Protein AF-A0A2W4UMN1-F1 (afdb_monomer)

Structure (mmCIF, N/CA/C/O backbone):
data_AF-A0A2W4UMN1-F1
#
_entry.id   AF-A0A2W4UMN1-F1
#
loop_
_atom_site.group_PDB
_atom_site.id
_atom_site.type_symbol
_atom_site.label_atom_id
_atom_site.label_alt_id
_atom_site.label_comp_id
_atom_site.label_asym_id
_atom_site.label_entity_id
_atom_site.label_seq_id
_atom_site.pdbx_PDB_ins_code
_atom_site.Cartn_x
_atom_site.Cartn_y
_atom_site.Cartn_z
_atom_site.occupancy
_atom_site.B_iso_or_equiv
_atom_site.auth_seq_id
_atom_site.auth_comp_id
_atom_site.auth_asym_id
_atom_site.auth_atom_id
_atom_site.pdbx_PDB_model_num
ATOM 1 N N . MET A 1 1 ? 17.320 -12.797 3.753 1.00 57.91 1 MET A N 1
ATOM 2 C CA . MET A 1 1 ? 16.094 -12.870 2.926 1.00 57.91 1 MET A CA 1
ATOM 3 C C . MET A 1 1 ? 16.507 -12.643 1.486 1.00 57.91 1 MET A C 1
ATOM 5 O O . MET A 1 1 ? 17.194 -11.664 1.230 1.00 57.91 1 MET A O 1
ATOM 9 N N . THR A 1 2 ? 16.188 -13.565 0.582 1.00 68.50 2 THR A N 1
ATOM 10 C CA . THR A 1 2 ? 16.521 -13.425 -0.843 1.00 68.50 2 THR A CA 1
ATOM 11 C C . THR A 1 2 ? 15.549 -12.456 -1.524 1.00 68.50 2 THR A C 1
ATOM 13 O O . THR A 1 2 ? 14.431 -12.251 -1.046 1.00 68.50 2 THR A O 1
ATOM 16 N N . ALA A 1 3 ? 15.958 -11.871 -2.653 1.00 66.44 3 ALA A N 1
ATOM 17 C CA . ALA A 1 3 ? 15.112 -10.997 -3.472 1.00 66.44 3 ALA A CA 1
ATOM 18 C C . ALA A 1 3 ? 13.786 -11.667 -3.883 1.00 66.44 3 ALA A C 1
ATOM 20 O O . ALA A 1 3 ? 12.735 -11.027 -3.906 1.00 66.44 3 ALA A O 1
ATOM 21 N N . HIS A 1 4 ? 13.836 -12.975 -4.146 1.00 70.44 4 HIS A N 1
ATOM 22 C CA . HIS A 1 4 ? 12.679 -13.778 -4.531 1.00 70.44 4 HIS A CA 1
ATOM 23 C C . HIS A 1 4 ? 11.622 -13.842 -3.420 1.00 70.44 4 HIS A C 1
ATOM 25 O O . HIS A 1 4 ? 10.471 -13.485 -3.656 1.00 70.44 4 HIS A O 1
ATOM 31 N N . HIS A 1 5 ? 12.040 -14.166 -2.190 1.00 82.19 5 HIS A N 1
ATOM 32 C CA . HIS A 1 5 ? 11.145 -14.195 -1.029 1.00 82.19 5 HIS A CA 1
ATOM 33 C C . HIS A 1 5 ? 10.535 -12.826 -0.718 1.00 82.19 5 HIS A C 1
ATOM 35 O O . HIS A 1 5 ? 9.408 -12.754 -0.237 1.00 82.19 5 HIS A O 1
ATOM 41 N N . LEU A 1 6 ? 11.264 -11.727 -0.951 1.00 86.31 6 LEU A N 1
ATOM 42 C CA . LEU A 1 6 ? 10.693 -10.398 -0.736 1.00 86.31 6 LEU A CA 1
ATOM 43 C C . LEU A 1 6 ? 9.545 -10.144 -1.716 1.00 86.31 6 LEU A C 1
ATOM 45 O O . LEU A 1 6 ? 8.474 -9.723 -1.294 1.00 86.31 6 LEU A O 1
ATOM 49 N N . CYS A 1 7 ? 9.755 -10.440 -2.998 1.00 89.25 7 CYS A N 1
ATOM 50 C CA . CYS A 1 7 ? 8.752 -10.239 -4.037 1.00 89.25 7 CYS A CA 1
ATOM 51 C C . CYS A 1 7 ? 7.465 -11.029 -3.762 1.00 89.25 7 CYS A C 1
ATOM 53 O O . CYS A 1 7 ? 6.384 -10.452 -3.793 1.00 89.25 7 CYS A O 1
ATOM 55 N N . GLU A 1 8 ? 7.572 -12.313 -3.416 1.00 90.50 8 GLU A N 1
ATOM 56 C CA . GLU A 1 8 ? 6.408 -13.149 -3.083 1.00 90.50 8 GLU A CA 1
ATOM 57 C C . GLU A 1 8 ? 5.629 -12.601 -1.884 1.00 90.50 8 GLU A C 1
ATOM 59 O O . GLU A 1 8 ? 4.403 -12.493 -1.926 1.00 90.50 8 GLU A O 1
ATOM 64 N N . ARG A 1 9 ? 6.339 -12.162 -0.837 1.00 94.12 9 ARG A N 1
ATOM 65 C CA . ARG A 1 9 ? 5.711 -11.544 0.338 1.00 94.12 9 ARG A CA 1
ATOM 66 C C . ARG A 1 9 ? 4.996 -10.244 0.004 1.00 94.12 9 ARG A C 1
ATOM 68 O O . ARG A 1 9 ? 3.976 -9.954 0.623 1.00 94.12 9 ARG A O 1
ATOM 75 N N . VAL A 1 10 ? 5.517 -9.453 -0.933 1.00 94.50 10 VAL A N 1
ATOM 76 C CA . VAL A 1 10 ? 4.837 -8.233 -1.386 1.00 94.50 10 VAL A CA 1
ATOM 77 C C . VAL A 1 10 ? 3.537 -8.578 -2.096 1.00 94.50 10 VAL A C 1
ATOM 79 O O . VAL A 1 10 ? 2.531 -7.941 -1.806 1.00 94.50 10 VAL A O 1
ATOM 82 N N . ILE A 1 11 ? 3.535 -9.592 -2.967 1.00 94.75 11 ILE A N 1
ATOM 83 C CA . ILE A 1 11 ? 2.324 -10.025 -3.677 1.00 94.75 11 ILE A CA 1
ATOM 84 C C . ILE A 1 11 ? 1.246 -10.486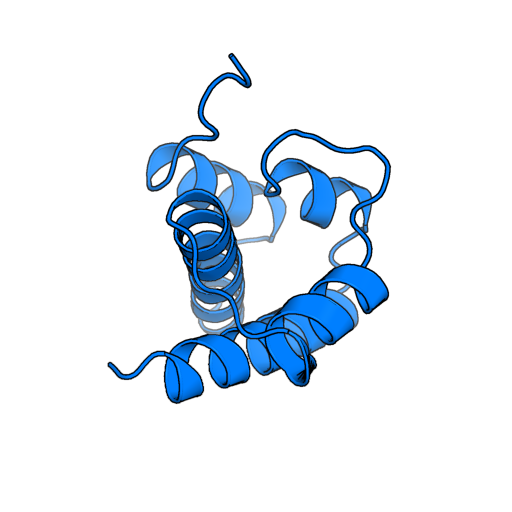 -2.688 1.00 94.75 11 ILE A C 1
ATOM 86 O O . ILE A 1 11 ? 0.130 -9.979 -2.746 1.00 94.75 11 ILE A O 1
ATOM 90 N N . ASP A 1 12 ? 1.588 -11.359 -1.736 1.00 96.25 12 ASP A N 1
ATOM 91 C CA . ASP A 1 12 ? 0.644 -11.823 -0.700 1.00 96.25 12 ASP A CA 1
ATOM 92 C C . ASP A 1 12 ? 0.161 -10.676 0.208 1.00 96.25 12 ASP A C 1
ATOM 94 O O . ASP A 1 12 ? -0.997 -10.612 0.625 1.00 96.25 12 ASP A O 1
ATOM 98 N N . SER A 1 13 ? 1.038 -9.711 0.495 1.00 97.56 13 SER A N 1
ATOM 99 C CA . SER A 1 13 ? 0.658 -8.520 1.257 1.00 97.56 13 SER A CA 1
ATOM 100 C C . SER A 1 13 ? -0.303 -7.631 0.466 1.00 97.56 13 SER A C 1
ATOM 102 O O . SER A 1 13 ? -1.284 -7.157 1.031 1.00 97.56 13 SER A O 1
ATOM 104 N N . ALA A 1 14 ? -0.049 -7.413 -0.824 1.00 96.50 14 ALA A N 1
ATOM 105 C CA . ALA A 1 14 ? -0.885 -6.587 -1.687 1.00 96.50 14 ALA A CA 1
ATOM 106 C C . ALA A 1 14 ? -2.274 -7.211 -1.913 1.00 96.50 14 ALA A C 1
ATOM 108 O O . ALA A 1 14 ? -3.261 -6.508 -1.705 1.00 96.50 14 ALA A O 1
ATOM 109 N N . ASP A 1 15 ? -2.354 -8.516 -2.209 1.00 97.44 15 ASP A N 1
ATOM 110 C CA . ASP A 1 15 ? -3.630 -9.247 -2.347 1.00 97.44 15 ASP A CA 1
ATOM 111 C C . ASP A 1 15 ? -4.450 -9.181 -1.057 1.00 97.44 15 ASP A C 1
ATOM 113 O O . ASP A 1 15 ? -5.639 -8.861 -1.074 1.00 97.44 15 ASP A O 1
ATOM 117 N N . TYR A 1 16 ? -3.807 -9.388 0.094 1.00 98.06 16 TYR A N 1
ATOM 118 C CA . TYR A 1 16 ? -4.487 -9.238 1.374 1.00 98.06 16 TYR A CA 1
ATOM 119 C C . TYR A 1 16 ? -5.045 -7.828 1.573 1.00 98.06 16 TYR A C 1
ATOM 121 O O . TYR A 1 16 ? -6.211 -7.680 1.928 1.00 98.06 16 TYR A O 1
ATOM 129 N N . LEU A 1 17 ? -4.232 -6.793 1.354 1.00 98.00 17 LEU A N 1
ATOM 130 C CA . LEU A 1 17 ? -4.653 -5.410 1.571 1.00 98.00 17 LEU A CA 1
ATOM 131 C C . LEU A 1 17 ? -5.798 -5.009 0.632 1.00 98.00 17 LEU A C 1
ATOM 133 O O . LEU A 1 17 ? -6.730 -4.347 1.084 1.00 98.00 17 LEU A O 1
ATOM 137 N N . GLU A 1 18 ? -5.767 -5.456 -0.626 1.00 97.56 18 GLU A N 1
ATOM 138 C CA . GLU A 1 18 ? -6.861 -5.276 -1.588 1.00 97.56 18 GLU A CA 1
ATOM 139 C C . GLU A 1 18 ? -8.163 -5.907 -1.070 1.00 97.56 18 GLU A C 1
ATOM 141 O O . GLU A 1 18 ? -9.194 -5.238 -0.994 1.00 97.56 18 GLU A O 1
ATOM 146 N N . ARG A 1 19 ? -8.109 -7.159 -0.594 1.00 97.31 19 ARG A N 1
ATOM 147 C CA . ARG A 1 19 ? -9.271 -7.861 -0.012 1.00 97.31 19 ARG A CA 1
ATOM 148 C C . ARG A 1 19 ? -9.794 -7.227 1.275 1.00 97.31 19 ARG A C 1
ATOM 150 O O . ARG A 1 19 ? -10.977 -7.357 1.570 1.00 97.31 19 ARG A O 1
ATOM 157 N N . GLN A 1 20 ? -8.933 -6.561 2.046 1.00 97.62 20 GLN A N 1
ATOM 158 C CA . GLN A 1 20 ? -9.329 -5.804 3.241 1.00 97.62 20 GLN A CA 1
ATOM 159 C C . GLN A 1 20 ? -9.869 -4.401 2.917 1.00 97.62 20 GLN A C 1
ATOM 161 O O . GLN A 1 20 ? -10.153 -3.628 3.830 1.00 97.62 20 GLN A O 1
ATOM 166 N N . GLY A 1 21 ? -10.012 -4.053 1.636 1.00 96.75 21 GLY A N 1
ATOM 167 C CA . GLY A 1 21 ? -10.582 -2.778 1.216 1.00 96.75 21 GLY A CA 1
ATOM 168 C C . GLY A 1 21 ? -9.609 -1.603 1.301 1.00 96.75 21 GLY A C 1
ATOM 169 O O . GLY A 1 21 ? -10.053 -0.454 1.348 1.00 96.75 21 GLY A O 1
ATOM 170 N N . MET A 1 22 ? -8.292 -1.850 1.307 1.00 97.25 22 MET A N 1
ATOM 171 C CA . MET A 1 22 ? -7.330 -0.769 1.103 1.00 97.25 22 MET A CA 1
ATOM 172 C C . MET A 1 22 ? -7.587 -0.128 -0.263 1.00 97.25 22 MET A C 1
ATOM 174 O O . MET A 1 22 ? -7.612 -0.780 -1.305 1.00 97.25 22 MET A O 1
ATOM 178 N N . THR A 1 23 ? -7.778 1.184 -0.257 1.00 96.00 23 THR A N 1
ATOM 179 C CA . THR A 1 23 ? -8.061 1.929 -1.482 1.00 96.00 23 THR A CA 1
ATOM 180 C C . THR A 1 23 ? -6.797 2.112 -2.318 1.00 96.00 23 THR A C 1
ATOM 182 O O . THR A 1 23 ? -5.683 2.219 -1.800 1.00 96.00 23 THR A O 1
ATOM 185 N N . VAL A 1 24 ? -6.964 2.287 -3.629 1.00 93.06 24 VAL A N 1
ATOM 186 C CA . VAL A 1 24 ? -5.856 2.664 -4.523 1.00 93.06 24 VAL A CA 1
ATOM 187 C C . VAL A 1 24 ? -5.203 3.986 -4.089 1.00 93.06 24 VAL A C 1
ATOM 189 O O . VAL A 1 24 ? -4.001 4.171 -4.261 1.00 93.06 24 VAL A O 1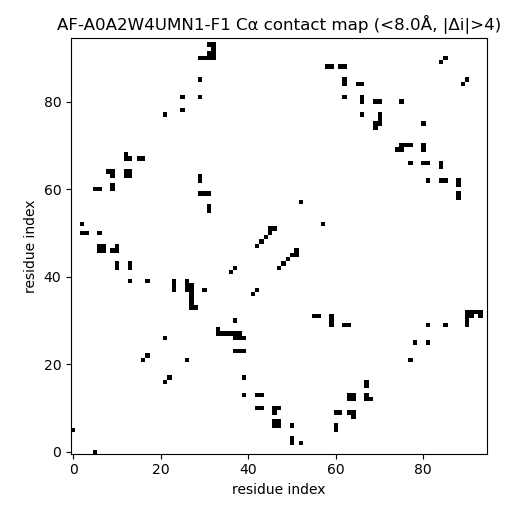
ATOM 192 N N . GLN A 1 25 ? -5.958 4.908 -3.483 1.00 92.75 25 GLN A N 1
ATOM 193 C CA . GLN A 1 25 ? -5.397 6.146 -2.935 1.00 92.75 25 GLN A CA 1
ATOM 194 C C . GLN A 1 25 ? -4.448 5.871 -1.760 1.00 92.75 25 GLN A C 1
ATOM 196 O O . GLN A 1 25 ? -3.355 6.435 -1.713 1.00 92.75 25 GLN A O 1
ATOM 201 N N . GLN A 1 26 ? -4.825 4.974 -0.848 1.00 94.69 26 GLN A N 1
ATOM 202 C CA . GLN A 1 26 ? -3.955 4.525 0.241 1.00 94.69 26 GLN A CA 1
ATOM 203 C C . GLN A 1 26 ? -2.715 3.795 -0.291 1.00 94.69 26 GLN A C 1
ATOM 205 O O . GLN A 1 26 ? -1.603 4.099 0.140 1.00 94.69 26 GLN A O 1
ATOM 210 N N . LEU A 1 27 ? -2.877 2.913 -1.282 1.00 94.31 27 LEU A N 1
ATOM 211 C CA . LEU A 1 27 ? -1.761 2.249 -1.961 1.00 94.31 27 LEU A CA 1
ATOM 212 C C . LEU A 1 27 ? -0.758 3.266 -2.536 1.00 94.31 27 LEU A C 1
ATOM 214 O O . LEU A 1 27 ? 0.441 3.188 -2.264 1.00 94.31 27 LEU A O 1
ATOM 218 N N . ARG A 1 28 ? -1.260 4.264 -3.276 1.00 92.00 28 ARG A N 1
ATOM 219 C CA . ARG A 1 28 ? -0.462 5.347 -3.876 1.00 92.00 28 ARG A CA 1
ATOM 220 C C . ARG A 1 28 ? 0.258 6.191 -2.835 1.00 92.00 28 ARG A C 1
ATOM 222 O O . A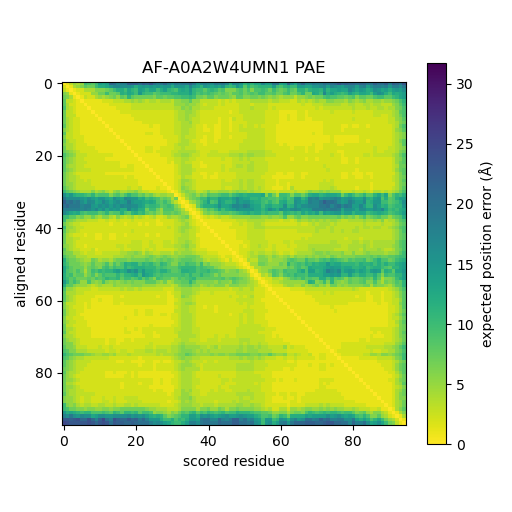RG A 1 28 ? 1.392 6.592 -3.073 1.00 92.00 28 ARG A O 1
ATOM 229 N N . SER A 1 29 ? -0.369 6.433 -1.683 1.00 91.81 29 SER A N 1
ATOM 230 C CA . SER A 1 29 ? 0.239 7.215 -0.599 1.00 91.81 29 SER A CA 1
ATOM 231 C C . SER A 1 29 ? 1.512 6.576 -0.035 1.00 91.81 29 SER A C 1
ATOM 233 O O . SER A 1 29 ? 2.321 7.271 0.571 1.00 91.81 29 SER A O 1
ATOM 235 N N . MET A 1 30 ? 1.713 5.272 -0.265 1.00 91.44 30 MET A N 1
ATOM 236 C CA . MET A 1 30 ? 2.912 4.537 0.135 1.00 91.44 30 MET A CA 1
ATOM 237 C C . MET A 1 30 ? 3.963 4.404 -0.976 1.00 91.44 30 MET A C 1
ATOM 239 O O . MET A 1 30 ? 5.076 3.970 -0.680 1.00 91.44 30 MET A O 1
ATOM 243 N N . HIS A 1 31 ? 3.651 4.733 -2.232 1.00 88.06 31 HIS A N 1
ATOM 244 C CA . HIS A 1 31 ? 4.539 4.522 -3.382 1.00 88.06 31 HIS A CA 1
ATOM 245 C C . HIS A 1 31 ? 5.500 5.708 -3.605 1.00 88.06 31 HIS A C 1
ATOM 247 O O . HIS A 1 31 ? 5.143 6.857 -3.344 1.00 88.06 31 HIS A O 1
ATOM 253 N N . HIS A 1 32 ? 6.717 5.443 -4.110 1.00 73.88 32 HIS A N 1
ATOM 254 C CA . HIS A 1 32 ? 7.681 6.484 -4.498 1.00 73.88 32 HIS A CA 1
ATOM 255 C C . HIS A 1 32 ? 8.002 6.469 -6.014 1.00 73.88 32 HIS A C 1
ATOM 257 O O . HIS A 1 32 ? 8.257 5.399 -6.559 1.00 73.88 32 HIS A O 1
ATOM 263 N N . PRO A 1 33 ? 8.093 7.640 -6.679 1.00 68.44 33 PRO A N 1
ATOM 264 C CA . PRO A 1 33 ? 7.497 8.899 -6.234 1.00 68.44 33 PRO A CA 1
ATOM 265 C C . PRO A 1 33 ? 5.982 8.707 -6.060 1.00 68.44 33 PRO A C 1
ATOM 267 O O . PRO A 1 33 ? 5.452 7.656 -6.436 1.00 68.44 33 PRO A O 1
ATOM 270 N N . MET A 1 34 ? 5.276 9.679 -5.471 1.00 62.66 34 MET A N 1
ATOM 271 C CA . MET A 1 34 ? 3.807 9.660 -5.477 1.00 62.66 34 MET A CA 1
ATOM 272 C C . MET A 1 34 ? 3.333 9.770 -6.929 1.00 62.66 34 MET A C 1
ATOM 274 O O . MET A 1 34 ? 3.063 10.853 -7.445 1.00 62.66 34 MET A O 1
ATOM 278 N N . THR A 1 35 ? 3.289 8.641 -7.630 1.00 65.44 35 THR A N 1
ATOM 279 C CA . THR A 1 35 ? 2.775 8.578 -8.985 1.00 65.44 35 THR A CA 1
ATOM 280 C C . THR A 1 35 ? 1.270 8.416 -8.894 1.00 65.44 35 THR A C 1
ATOM 282 O O . THR A 1 35 ? 0.733 7.674 -8.068 1.00 65.44 35 THR A O 1
ATOM 285 N N . ARG A 1 36 ? 0.557 9.079 -9.801 1.00 63.41 36 ARG A N 1
ATOM 286 C CA . ARG A 1 36 ? -0.875 8.827 -9.993 1.00 63.41 36 ARG A CA 1
ATOM 287 C C . ARG A 1 36 ? -1.143 7.471 -10.660 1.00 63.41 36 ARG A C 1
ATOM 289 O O . ARG A 1 36 ? -2.301 7.133 -10.874 1.00 63.41 36 ARG A O 1
ATOM 296 N N . LEU A 1 37 ? -0.093 6.724 -11.009 1.00 77.12 37 LEU A N 1
ATOM 297 C CA . LEU A 1 37 ? -0.165 5.520 -11.830 1.00 77.12 37 LEU A CA 1
ATOM 298 C C . LEU A 1 37 ? -0.139 4.230 -11.008 1.00 77.12 37 LEU A C 1
ATOM 300 O O . LEU A 1 37 ? -0.476 3.183 -11.555 1.00 77.12 37 LEU A O 1
ATOM 304 N N . GLU A 1 38 ? 0.206 4.288 -9.716 1.00 86.62 38 GLU A N 1
ATOM 305 C CA . GLU A 1 38 ? 0.243 3.068 -8.910 1.00 86.62 38 GLU A CA 1
ATOM 306 C C . GLU A 1 38 ? -1.160 2.466 -8.766 1.00 86.62 38 GLU A C 1
ATOM 308 O O . GLU A 1 38 ? -2.150 3.163 -8.507 1.00 86.62 38 GLU A O 1
ATOM 313 N N . THR A 1 39 ? -1.226 1.157 -8.989 1.00 91.62 39 THR A N 1
ATOM 314 C CA . THR A 1 39 ? -2.414 0.300 -8.928 1.00 91.62 39 THR A CA 1
ATOM 315 C C . THR A 1 39 ? -1.975 -1.081 -8.456 1.00 91.62 39 THR A C 1
ATOM 317 O O . THR A 1 39 ? -0.816 -1.444 -8.653 1.00 91.62 39 THR A O 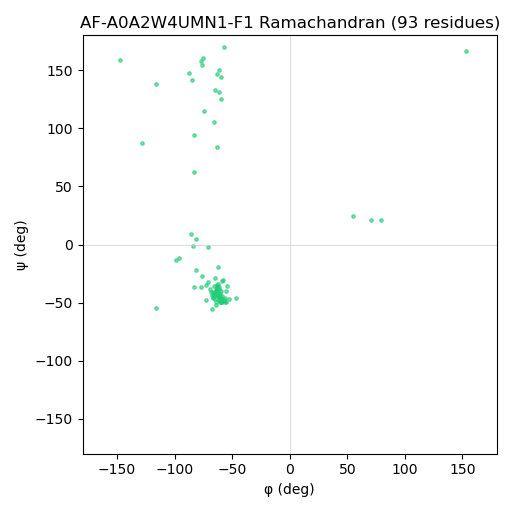1
ATOM 320 N N . TYR A 1 40 ? -2.893 -1.889 -7.924 1.00 92.19 40 TYR A N 1
ATOM 321 C CA . TYR A 1 40 ? -2.585 -3.278 -7.570 1.00 92.19 40 TYR A CA 1
ATOM 322 C C . TYR A 1 40 ? -2.019 -4.065 -8.755 1.00 92.19 40 TYR A C 1
ATOM 324 O O . TYR A 1 40 ? -1.024 -4.766 -8.614 1.00 92.19 40 TYR A O 1
ATOM 332 N N . SER A 1 41 ? -2.555 -3.864 -9.963 1.00 91.69 41 SER A N 1
ATOM 333 C CA . SER A 1 41 ? -2.017 -4.486 -11.178 1.00 91.69 41 SER A CA 1
ATOM 334 C C . SER A 1 41 ? -0.571 -4.072 -11.476 1.00 91.69 41 SER A C 1
ATOM 336 O O . SER A 1 41 ? 0.224 -4.908 -11.909 1.00 91.69 41 SER A O 1
ATOM 338 N N . ALA A 1 42 ? -0.204 -2.808 -11.233 1.00 89.88 42 ALA A N 1
ATOM 339 C CA . ALA A 1 42 ? 1.176 -2.342 -11.369 1.00 89.88 42 ALA A CA 1
ATOM 340 C C . ALA A 1 42 ? 2.088 -2.986 -10.313 1.00 89.88 42 ALA A C 1
ATOM 342 O O . ALA A 1 42 ? 3.140 -3.520 -10.676 1.00 89.88 42 ALA A O 1
ATOM 343 N N . THR A 1 43 ? 1.644 -3.039 -9.052 1.00 90.00 43 THR A N 1
ATOM 344 C CA . THR A 1 43 ? 2.342 -3.736 -7.963 1.00 90.00 43 THR A CA 1
ATOM 345 C C . THR A 1 43 ? 2.573 -5.211 -8.319 1.00 90.00 43 THR A C 1
ATOM 347 O O . THR A 1 43 ? 3.707 -5.696 -8.264 1.00 90.00 43 THR A O 1
ATOM 350 N N . TYR A 1 44 ? 1.533 -5.923 -8.769 1.00 92.44 44 TYR A N 1
ATOM 351 C CA . TYR A 1 44 ? 1.622 -7.334 -9.154 1.00 92.44 44 TYR A CA 1
ATOM 352 C C . TYR A 1 44 ? 2.558 -7.556 -10.334 1.00 92.44 44 TYR A C 1
ATOM 354 O O . TYR A 1 44 ? 3.388 -8.464 -10.307 1.00 92.44 44 TYR A O 1
ATOM 362 N N . ARG A 1 45 ? 2.485 -6.705 -11.359 1.00 89.69 45 ARG A N 1
ATOM 363 C CA . ARG A 1 45 ? 3.387 -6.785 -12.509 1.00 89.69 45 ARG A CA 1
ATOM 364 C C . ARG A 1 45 ? 4.840 -6.567 -12.089 1.00 89.69 45 ARG A C 1
ATOM 366 O O . ARG A 1 45 ? 5.718 -7.309 -12.526 1.00 89.69 45 ARG A O 1
ATOM 373 N N . TYR A 1 46 ? 5.105 -5.577 -11.239 1.00 87.94 46 TYR A N 1
ATOM 374 C CA . TYR A 1 46 ? 6.464 -5.248 -10.826 1.00 87.94 46 TYR A CA 1
ATOM 375 C C . TYR A 1 46 ? 7.089 -6.359 -9.978 1.00 87.94 46 TYR A C 1
ATOM 377 O O . TYR A 1 46 ? 8.138 -6.894 -10.335 1.00 87.94 46 TYR A O 1
ATOM 385 N N . PHE A 1 47 ? 6.434 -6.751 -8.884 1.00 88.50 47 PHE A N 1
ATOM 386 C CA . PHE A 1 47 ? 6.979 -7.745 -7.955 1.00 88.50 47 PHE A CA 1
ATOM 387 C C . PHE A 1 47 ? 6.766 -9.191 -8.429 1.00 88.50 47 PHE A C 1
ATOM 389 O O . PHE A 1 47 ? 7.518 -10.081 -8.047 1.00 88.50 47 PHE A O 1
ATOM 396 N N . GLY A 1 48 ? 5.794 -9.452 -9.302 1.00 86.56 48 GLY A N 1
ATOM 397 C CA . GLY A 1 48 ? 5.551 -10.782 -9.861 1.00 86.56 48 GLY A CA 1
ATOM 398 C C . GLY A 1 48 ? 6.441 -11.110 -11.058 1.00 86.56 48 GLY A C 1
ATOM 399 O O . GLY A 1 48 ? 6.881 -12.252 -11.187 1.00 86.56 48 GLY A O 1
ATOM 400 N N . ILE A 1 49 ? 6.734 -10.122 -11.914 1.00 83.88 49 ILE A N 1
ATOM 401 C CA . ILE A 1 49 ? 7.407 -10.345 -13.205 1.00 83.88 49 ILE A CA 1
ATOM 402 C C . ILE A 1 49 ? 8.777 -9.668 -13.250 1.00 83.88 49 ILE A C 1
ATOM 404 O O . ILE A 1 49 ? 9.769 -10.334 -13.526 1.00 83.88 49 ILE A O 1
ATOM 408 N N . ILE A 1 50 ? 8.846 -8.359 -12.978 1.00 82.69 50 ILE A N 1
ATOM 409 C CA . ILE A 1 50 ? 10.078 -7.573 -13.176 1.00 82.69 50 ILE A CA 1
ATOM 410 C C . ILE A 1 50 ? 11.130 -7.917 -12.113 1.00 82.69 50 ILE A C 1
ATOM 412 O O . ILE A 1 50 ? 12.286 -8.151 -12.447 1.00 82.69 50 ILE A O 1
ATOM 416 N N . LYS A 1 51 ? 10.729 -7.958 -10.835 1.00 80.94 51 LYS A N 1
ATOM 417 C CA . LYS A 1 51 ? 11.569 -8.338 -9.681 1.00 80.94 51 LYS A CA 1
ATOM 418 C C . LYS A 1 51 ? 12.878 -7.533 -9.525 1.00 80.94 51 LYS A C 1
ATOM 420 O O . LYS A 1 51 ? 13.811 -7.995 -8.872 1.00 80.94 51 LYS A O 1
ATOM 425 N N . ASP A 1 52 ? 12.943 -6.311 -10.061 1.00 76.56 52 ASP A N 1
ATOM 426 C CA . ASP A 1 52 ? 14.100 -5.408 -9.931 1.00 76.56 52 ASP A CA 1
ATOM 427 C C . ASP A 1 52 ? 14.039 -4.634 -8.596 1.00 76.56 52 ASP A C 1
ATOM 429 O O . ASP A 1 52 ? 13.374 -3.606 -8.468 1.00 76.56 52 ASP A O 1
ATOM 433 N N . LEU A 1 53 ? 14.690 -5.131 -7.545 1.00 73.12 53 LEU A N 1
ATOM 434 C CA . LEU A 1 53 ? 14.621 -4.537 -6.200 1.00 73.12 53 LEU A CA 1
ATOM 435 C C . LEU A 1 53 ? 15.594 -3.366 -6.002 1.00 73.12 53 LEU A C 1
ATOM 437 O O . LEU A 1 53 ? 16.467 -3.388 -5.133 1.00 73.12 53 LEU A O 1
ATOM 441 N N . LYS A 1 54 ? 15.412 -2.295 -6.774 1.00 76.38 54 LYS A N 1
ATOM 442 C CA . LYS A 1 54 ? 16.047 -1.002 -6.481 1.00 76.38 54 LYS A CA 1
ATOM 443 C C . LYS A 1 54 ? 15.585 -0.474 -5.122 1.00 76.38 54 LYS A C 1
ATOM 445 O O . LYS A 1 54 ? 14.453 -0.714 -4.706 1.00 76.38 54 LYS A O 1
ATOM 450 N N . ARG A 1 55 ? 16.447 0.294 -4.446 1.00 71.31 55 ARG A N 1
ATOM 451 C CA . ARG A 1 55 ? 16.252 0.775 -3.061 1.00 71.31 55 ARG A CA 1
ATOM 452 C C . ARG A 1 55 ? 14.855 1.356 -2.790 1.00 71.31 55 ARG A C 1
ATOM 454 O O . ARG A 1 55 ? 14.227 0.986 -1.808 1.00 71.31 55 ARG A O 1
ATOM 461 N N . LEU A 1 56 ? 14.346 2.202 -3.683 1.00 72.31 56 LEU A N 1
ATOM 462 C CA . LEU A 1 56 ? 13.035 2.849 -3.527 1.00 72.31 56 LEU A CA 1
ATOM 463 C C . LEU A 1 56 ? 11.869 1.847 -3.584 1.00 72.31 56 LEU A C 1
ATOM 465 O O . LEU A 1 56 ? 10.908 1.962 -2.823 1.00 72.31 56 LEU A O 1
ATOM 469 N N . ASN A 1 57 ? 11.991 0.817 -4.423 1.00 80.62 57 ASN A N 1
ATOM 470 C CA . ASN A 1 57 ? 11.009 -0.262 -4.521 1.00 80.62 57 ASN A CA 1
ATOM 471 C C . ASN A 1 57 ? 11.122 -1.241 -3.347 1.00 80.62 57 ASN A C 1
ATOM 473 O O . ASN A 1 57 ? 10.120 -1.829 -2.948 1.00 80.62 57 ASN A O 1
ATOM 477 N N . ALA A 1 58 ? 12.306 -1.370 -2.739 1.00 87.25 58 ALA A N 1
ATOM 478 C CA . ALA A 1 58 ? 12.477 -2.112 -1.493 1.00 87.25 58 ALA A CA 1
ATOM 479 C C . ALA A 1 58 ? 11.787 -1.411 -0.308 1.00 87.25 58 ALA A C 1
ATOM 481 O O . ALA A 1 58 ? 11.120 -2.072 0.485 1.00 87.25 58 ALA A O 1
ATOM 482 N N . ASP A 1 59 ? 11.871 -0.082 -0.209 1.00 90.31 59 ASP A N 1
ATOM 483 C CA . ASP A 1 59 ? 11.152 0.667 0.831 1.00 90.31 59 ASP A CA 1
ATOM 484 C C . ASP A 1 59 ? 9.633 0.572 0.642 1.00 90.31 59 ASP A C 1
ATOM 486 O O . ASP A 1 59 ? 8.903 0.326 1.604 1.00 90.31 59 ASP A O 1
ATOM 490 N N . TYR A 1 60 ? 9.146 0.673 -0.599 1.00 91.81 60 TYR A N 1
ATOM 491 C CA . TYR A 1 60 ? 7.734 0.437 -0.905 1.00 91.81 60 TYR A CA 1
ATOM 492 C C . TYR A 1 60 ? 7.279 -0.982 -0.523 1.00 91.81 60 TYR A C 1
ATOM 494 O O . TYR A 1 60 ? 6.266 -1.147 0.162 1.00 91.81 60 TYR A O 1
ATOM 502 N N . ALA A 1 61 ? 8.068 -2.001 -0.875 1.00 92.75 61 ALA A N 1
ATOM 503 C CA . ALA A 1 61 ? 7.830 -3.387 -0.481 1.00 92.75 61 ALA A CA 1
ATOM 504 C C . ALA A 1 61 ? 7.730 -3.549 1.043 1.00 92.75 61 ALA A C 1
ATOM 506 O O . ALA A 1 61 ? 6.805 -4.191 1.547 1.00 92.75 61 ALA A O 1
ATOM 507 N N . HIS A 1 62 ? 8.653 -2.943 1.794 1.00 94.50 62 HIS A N 1
ATOM 508 C CA . HIS A 1 62 ? 8.641 -3.004 3.253 1.00 94.50 62 HIS A CA 1
ATOM 509 C C . HIS A 1 62 ? 7.404 -2.339 3.860 1.00 94.50 62 HIS A C 1
ATOM 511 O O . HIS A 1 62 ? 6.845 -2.892 4.809 1.00 94.50 62 HIS A O 1
ATOM 517 N N . ARG A 1 63 ? 6.934 -1.213 3.304 1.00 96.00 63 ARG A N 1
ATOM 518 C CA . ARG A 1 63 ? 5.685 -0.570 3.746 1.00 96.00 63 ARG A CA 1
ATOM 519 C C . ARG A 1 63 ? 4.491 -1.511 3.578 1.00 96.00 63 ARG A C 1
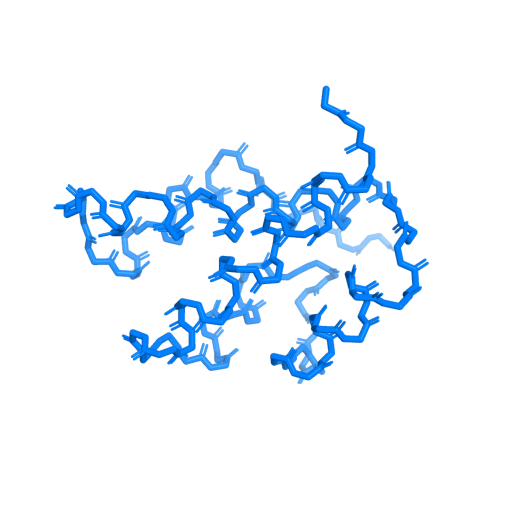ATOM 521 O O . ARG A 1 63 ? 3.769 -1.728 4.547 1.00 96.00 63 ARG A O 1
ATOM 528 N N . LEU A 1 64 ? 4.323 -2.123 2.401 1.00 96.62 64 LEU A N 1
ATOM 529 C CA . LEU A 1 64 ? 3.221 -3.060 2.134 1.00 96.62 64 LEU A CA 1
ATOM 530 C C . LE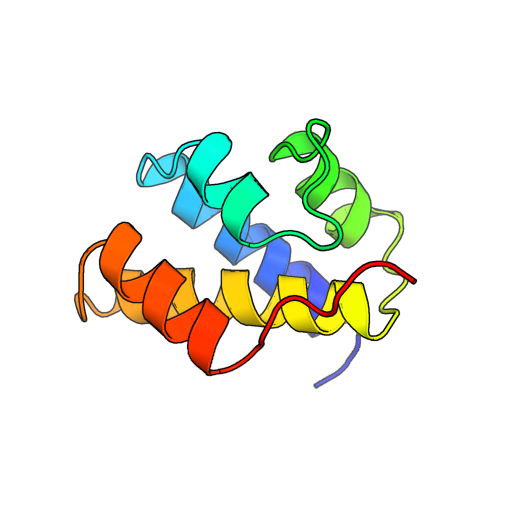U A 1 64 ? 3.239 -4.256 3.088 1.00 96.62 64 LEU A C 1
ATOM 532 O O . LEU A 1 64 ? 2.232 -4.562 3.725 1.00 96.62 64 LEU A O 1
ATOM 536 N N . ILE A 1 65 ? 4.405 -4.888 3.230 1.00 97.31 65 ILE A N 1
ATOM 537 C CA . ILE A 1 65 ? 4.590 -6.041 4.115 1.00 97.31 65 ILE A CA 1
ATOM 538 C C . ILE A 1 65 ? 4.297 -5.667 5.569 1.00 97.31 65 ILE A C 1
ATOM 540 O O . ILE A 1 65 ? 3.663 -6.434 6.296 1.00 97.31 65 ILE A O 1
ATOM 544 N N . PHE A 1 66 ? 4.751 -4.493 6.008 1.00 97.88 66 PHE A N 1
ATOM 545 C CA . PHE A 1 66 ? 4.506 -4.015 7.361 1.00 97.88 66 PHE A CA 1
ATOM 546 C C . PHE A 1 66 ? 3.015 -3.782 7.610 1.00 97.88 66 PHE A C 1
ATOM 548 O O . PHE A 1 66 ? 2.481 -4.325 8.575 1.00 97.88 66 PHE A O 1
ATOM 555 N N . VAL A 1 67 ? 2.334 -3.027 6.744 1.00 98.19 67 VAL A N 1
ATOM 556 C CA . VAL A 1 67 ? 0.906 -2.720 6.920 1.00 98.19 67 VAL A CA 1
ATOM 557 C C . VAL A 1 67 ? 0.079 -4.003 6.917 1.00 98.19 67 VAL A C 1
ATOM 559 O O . VAL A 1 67 ? -0.723 -4.203 7.828 1.00 98.19 67 VAL A O 1
ATOM 562 N N . ALA A 1 68 ? 0.323 -4.913 5.969 1.00 98.44 68 ALA A N 1
ATOM 563 C CA . ALA A 1 68 ? -0.366 -6.199 5.918 1.00 98.44 68 ALA A CA 1
ATOM 564 C C . ALA A 1 68 ? -0.120 -7.027 7.186 1.00 98.44 68 ALA A C 1
ATOM 566 O O . ALA A 1 68 ? -1.073 -7.504 7.800 1.00 98.44 68 ALA A O 1
ATOM 567 N N . GLY A 1 69 ? 1.137 -7.155 7.618 1.00 98.19 69 GLY A N 1
ATOM 568 C CA . GLY A 1 69 ? 1.492 -7.925 8.809 1.00 98.19 69 GLY A CA 1
ATOM 569 C C . GLY A 1 69 ? 0.852 -7.379 10.085 1.00 98.19 69 GLY A C 1
ATOM 570 O O . GLY A 1 69 ? 0.274 -8.137 10.857 1.00 98.19 69 GLY A O 1
ATOM 571 N N . GLN A 1 70 ? 0.895 -6.063 10.294 1.00 98.25 70 GLN A N 1
ATOM 572 C CA . GLN A 1 70 ? 0.294 -5.435 11.474 1.00 98.25 70 GLN A CA 1
ATOM 573 C C . GLN A 1 70 ? -1.239 -5.505 11.449 1.00 98.25 70 GLN A C 1
ATOM 575 O O . GLN A 1 70 ? -1.854 -5.762 12.483 1.00 98.25 70 GLN A O 1
ATOM 580 N N . HIS A 1 71 ? -1.857 -5.331 10.276 1.00 98.31 71 HIS A N 1
ATOM 581 C CA . HIS A 1 71 ? -3.308 -5.434 10.129 1.00 98.31 71 HIS A CA 1
ATOM 582 C C . HIS A 1 71 ? -3.793 -6.869 10.374 1.00 98.31 71 HIS A C 1
ATOM 584 O O . HIS A 1 71 ? -4.783 -7.065 11.068 1.00 98.31 71 HIS A O 1
ATOM 590 N N . ARG A 1 72 ? -3.072 -7.889 9.875 1.00 97.94 72 ARG A N 1
ATOM 591 C CA . ARG A 1 72 ? -3.366 -9.313 10.153 1.00 97.94 72 ARG A CA 1
ATOM 592 C C . ARG A 1 72 ? -3.317 -9.645 11.647 1.00 97.94 72 ARG A C 1
ATOM 594 O O . ARG A 1 72 ? -4.056 -10.510 12.098 1.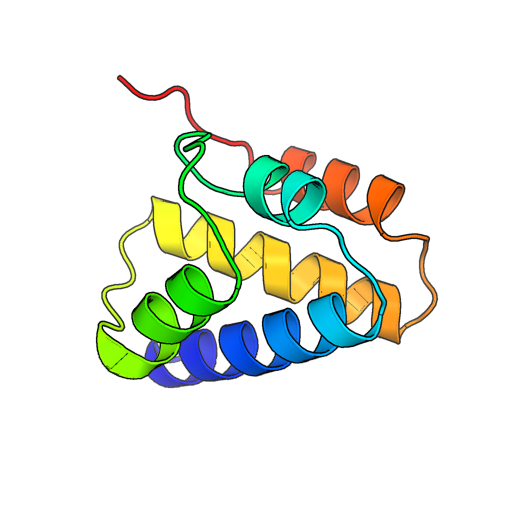00 97.94 72 ARG A O 1
ATOM 601 N N . LEU A 1 73 ? -2.468 -8.955 12.407 1.00 97.75 73 LEU A N 1
ATOM 602 C CA . LEU A 1 73 ? -2.359 -9.104 13.861 1.00 97.75 73 LEU A CA 1
ATOM 603 C C . LEU A 1 73 ? -3.395 -8.275 14.642 1.00 97.75 73 LEU A C 1
ATOM 605 O O . LEU A 1 73 ? -3.389 -8.309 15.869 1.00 97.75 73 LEU A O 1
ATOM 609 N N . GLY A 1 74 ? -4.257 -7.505 13.968 1.00 96.88 74 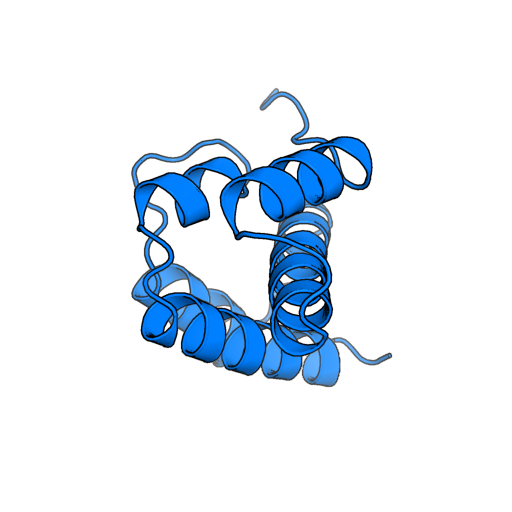GLY A N 1
ATOM 610 C CA . GLY A 1 74 ? -5.253 -6.650 14.621 1.00 96.88 74 GLY A CA 1
ATOM 611 C C . GLY A 1 74 ? -4.662 -5.429 15.339 1.00 96.88 74 GLY A C 1
ATOM 612 O O . GLY A 1 74 ? -5.299 -4.871 16.225 1.00 96.88 74 GLY A O 1
ATOM 613 N N . LEU A 1 75 ? -3.449 -4.993 14.975 1.00 96.44 75 LEU A N 1
ATOM 614 C CA . LEU A 1 75 ? -2.698 -3.947 15.693 1.00 96.44 75 LEU A CA 1
ATOM 615 C C . LEU A 1 75 ? -3.044 -2.507 15.263 1.00 96.44 75 LEU A C 1
ATOM 617 O O . LEU A 1 75 ? -2.361 -1.550 15.643 1.00 96.44 75 LEU A O 1
ATOM 621 N N . GLY A 1 76 ? -4.092 -2.341 14.455 1.00 95.38 76 GLY A N 1
ATOM 622 C CA . GLY A 1 76 ? -4.620 -1.043 14.044 1.00 95.38 76 GLY A CA 1
ATOM 623 C C . GLY A 1 76 ? -5.336 -1.083 12.697 1.00 95.38 76 GLY A C 1
ATOM 624 O O . GLY A 1 76 ? -5.209 -2.042 11.938 1.00 95.38 76 GLY A O 1
ATOM 625 N N . GLY A 1 77 ? -6.069 -0.011 12.392 1.00 97.25 77 GLY A N 1
ATOM 626 C CA . GLY A 1 77 ? -6.682 0.190 11.079 1.00 97.25 77 GLY A CA 1
ATOM 627 C C . GLY A 1 77 ? -5.663 0.601 10.013 1.00 97.25 77 GLY A C 1
ATOM 628 O O . GLY A 1 77 ? -4.582 1.109 10.323 1.00 97.25 77 GLY A O 1
ATOM 629 N N . LEU A 1 78 ? -6.027 0.416 8.742 1.00 97.25 78 LEU A N 1
ATOM 630 C CA . LEU A 1 78 ? -5.141 0.652 7.596 1.00 97.25 78 LEU A CA 1
ATOM 631 C C . LEU A 1 78 ? -4.501 2.048 7.597 1.00 97.25 78 LEU A C 1
ATOM 633 O O . LEU A 1 78 ? -3.288 2.145 7.450 1.00 97.25 78 LEU A O 1
ATOM 637 N N . SER A 1 79 ? -5.274 3.115 7.824 1.00 96.69 79 SER A N 1
ATOM 638 C CA . SER A 1 79 ? -4.754 4.494 7.807 1.00 96.69 79 SER A CA 1
ATOM 639 C C . SER A 1 79 ? -3.647 4.719 8.842 1.00 96.69 79 SER A C 1
ATOM 641 O O . SER A 1 79 ? -2.558 5.169 8.494 1.00 96.69 79 SER A O 1
ATOM 643 N N . THR A 1 80 ? -3.867 4.302 10.092 1.00 97.31 80 THR A N 1
ATOM 644 C CA . THR A 1 80 ? -2.866 4.418 11.165 1.00 97.31 80 THR A CA 1
ATOM 645 C C . THR A 1 80 ? -1.609 3.599 10.869 1.00 97.31 80 THR A C 1
ATOM 647 O O . THR A 1 80 ? -0.493 3.997 11.202 1.00 97.31 80 THR A O 1
ATOM 650 N N . LEU A 1 81 ? -1.763 2.425 10.254 1.00 98.25 81 LEU A N 1
ATOM 651 C CA . LEU A 1 81 ? -0.626 1.575 9.907 1.00 98.25 81 LEU A CA 1
ATOM 652 C C . LEU A 1 81 ? 0.185 2.141 8.737 1.00 98.25 81 LEU A C 1
ATOM 654 O O . LEU A 1 81 ? 1.411 2.029 8.756 1.00 98.25 81 LEU A O 1
ATOM 658 N N . ILE A 1 82 ? -0.468 2.780 7.763 1.00 96.81 82 ILE A N 1
ATOM 659 C CA . ILE A 1 82 ? 0.196 3.495 6.666 1.00 96.81 82 ILE A CA 1
ATOM 660 C C . ILE A 1 82 ? 1.055 4.634 7.220 1.00 96.81 82 ILE A C 1
ATOM 662 O O . ILE A 1 82 ? 2.230 4.732 6.873 1.00 96.81 82 ILE A O 1
ATOM 666 N N . GLU A 1 83 ? 0.517 5.448 8.129 1.00 96.12 83 GLU A N 1
ATOM 667 C CA . GLU A 1 83 ? 1.272 6.529 8.779 1.00 96.12 83 GLU A CA 1
ATOM 668 C C . GLU A 1 83 ? 2.524 5.990 9.485 1.00 96.12 83 GLU A C 1
ATOM 670 O O . GLU A 1 83 ? 3.633 6.477 9.262 1.00 96.12 83 GLU A O 1
ATOM 675 N N . LYS A 1 84 ? 2.380 4.909 10.264 1.00 97.44 84 LYS A N 1
ATOM 676 C CA . LYS A 1 84 ? 3.515 4.233 10.916 1.00 97.44 84 LYS A CA 1
ATOM 677 C C . LYS A 1 84 ? 4.540 3.709 9.906 1.00 97.44 84 LYS A C 1
ATOM 679 O O . LYS A 1 84 ? 5.745 3.807 10.147 1.00 97.44 84 LYS A O 1
ATOM 684 N N . ALA A 1 85 ? 4.083 3.160 8.781 1.00 96.69 85 ALA A N 1
ATOM 685 C CA . ALA A 1 85 ? 4.962 2.680 7.721 1.00 96.69 85 ALA A CA 1
ATOM 686 C C . ALA A 1 85 ? 5.765 3.828 7.091 1.00 96.69 85 ALA A C 1
ATOM 688 O O . ALA A 1 85 ? 6.958 3.666 6.840 1.00 96.69 85 ALA A O 1
ATOM 689 N N . LEU A 1 86 ? 5.138 4.988 6.883 1.00 94.62 86 LEU A N 1
ATOM 690 C CA . LEU A 1 86 ? 5.771 6.179 6.311 1.00 94.62 86 LEU A CA 1
ATOM 691 C C . LEU A 1 86 ? 6.766 6.844 7.267 1.00 94.62 86 LEU A C 1
ATOM 693 O O . LEU A 1 86 ? 7.781 7.358 6.809 1.00 94.62 86 LEU A O 1
ATOM 697 N N . VAL A 1 87 ? 6.539 6.782 8.581 1.00 94.75 87 VAL A N 1
ATOM 698 C CA . VAL A 1 87 ? 7.541 7.210 9.575 1.00 94.75 87 VAL A CA 1
ATOM 699 C C . VAL A 1 87 ? 8.776 6.308 9.525 1.00 94.75 87 VAL A C 1
ATOM 701 O O . VAL A 1 87 ? 9.905 6.789 9.586 1.00 94.75 87 VAL A O 1
ATOM 704 N N . ARG A 1 88 ? 8.577 4.990 9.399 1.00 94.81 88 ARG A N 1
ATOM 705 C CA . ARG A 1 88 ? 9.673 4.009 9.417 1.00 94.81 88 ARG A CA 1
ATOM 706 C C . ARG A 1 88 ? 10.453 3.941 8.104 1.00 94.81 88 ARG A C 1
ATOM 708 O O . ARG A 1 88 ? 11.666 3.753 8.130 1.00 94.81 88 ARG A O 1
ATOM 715 N N . TRP A 1 89 ? 9.764 4.096 6.979 1.00 92.88 89 TRP A N 1
ATOM 716 C CA . TRP A 1 89 ? 10.345 4.173 5.642 1.00 92.88 89 TRP A CA 1
ATOM 717 C C . TRP A 1 89 ? 9.811 5.426 4.945 1.00 92.88 89 TRP A C 1
ATOM 719 O O . TRP A 1 89 ? 8.814 5.337 4.226 1.00 92.88 89 TRP A O 1
ATOM 729 N N . PRO A 1 90 ? 10.447 6.594 5.118 1.00 90.62 90 PRO A N 1
ATOM 730 C CA . PRO A 1 90 ? 9.997 7.839 4.498 1.00 90.62 90 PRO A CA 1
ATOM 731 C C . PRO A 1 90 ? 10.039 7.792 2.969 1.00 90.62 90 PRO A C 1
ATOM 733 O O . PRO A 1 90 ? 10.907 7.146 2.378 1.00 90.62 90 PRO A O 1
ATOM 736 N N . ILE A 1 91 ? 9.106 8.478 2.308 1.00 87.12 91 ILE A N 1
ATOM 737 C CA . ILE A 1 91 ? 9.164 8.684 0.856 1.00 87.12 91 ILE A CA 1
ATOM 738 C C . ILE A 1 91 ? 10.239 9.736 0.592 1.00 87.12 91 ILE A C 1
ATOM 740 O O . ILE A 1 91 ? 10.098 10.882 1.014 1.00 87.12 91 ILE A O 1
ATOM 744 N N . ALA A 1 92 ? 11.318 9.348 -0.090 1.00 73.62 92 ALA A N 1
ATOM 745 C CA . ALA A 1 92 ? 12.333 10.305 -0.513 1.00 73.62 92 ALA A CA 1
ATOM 746 C C . ALA A 1 92 ? 11.699 11.366 -1.437 1.00 73.62 92 ALA A C 1
ATOM 748 O O . ALA A 1 92 ? 10.806 11.025 -2.220 1.00 73.62 92 ALA A O 1
ATOM 749 N N . PRO A 1 93 ? 12.130 12.634 -1.382 1.00 60.75 93 PRO A N 1
ATOM 750 C CA . PRO A 1 93 ? 11.769 13.595 -2.413 1.00 60.75 93 PRO A CA 1
ATOM 751 C C . PRO A 1 93 ? 12.321 13.100 -3.754 1.00 60.75 93 PRO A C 1
ATOM 753 O O . PRO A 1 93 ? 13.477 12.688 -3.840 1.00 60.75 93 PRO A O 1
ATOM 756 N N . SER A 1 94 ? 11.483 13.082 -4.789 1.00 55.28 94 SER A N 1
ATOM 757 C CA . SER A 1 94 ? 11.944 12.855 -6.160 1.00 55.28 94 SER A CA 1
ATOM 758 C C . SER A 1 94 ? 12.820 14.041 -6.560 1.00 55.28 94 SER A C 1
ATOM 760 O O . SER A 1 94 ? 12.302 15.140 -6.742 1.00 55.28 94 SER A O 1
ATOM 762 N N . THR A 1 95 ? 14.133 13.818 -6.593 1.00 47.97 95 THR A N 1
ATOM 763 C CA . THR A 1 95 ? 15.124 14.717 -7.204 1.00 47.97 95 THR A CA 1
ATOM 764 C C . THR A 1 95 ? 14.980 14.730 -8.711 1.00 47.97 95 THR A C 1
ATOM 766 O O . THR A 1 95 ? 14.799 13.617 -9.262 1.00 47.97 95 THR A O 1
#

Secondary structure (DSSP, 8-state):
--HHHHHHHHHHHHHHHHHTT--HHHHHHTSSS--TT--HHHHHHIIIII----HHHHHHHHHHHHHHHHHHTT-S-HHHHHHHHHHHS------

Sequence (95 aa):
MTAHHLCERVIDSADYLERQGMTVQQLRSMHHPMTRLETYSATYRYFGIIKDLKRLNADYAHRLIFVAGQHRLGLGGLSTLIEKALVRWPIAPST

Foldseek 3Di:
DDLLVLLVLLLVLLVQCVVVVNDQQLLLLLAPPSDPPDDNVVSCCCSVPVSPDDPRVSLSSQLSNQLSVCVVVVVDDSVVSSVVSCVVRPHDPDD

Mean predicted aligned error: 4.53 Å

pLDDT: mean 88.23, std 11.69, range [47.97, 98.44]

Radius of gyration: 12.17 Å; Cα contacts (8 Å, |Δi|>4): 103; chains: 1; bounding box: 27×29×29 Å

Solvent-accessible surface area (backbone atoms only — not comparable to full-atom values): 5442 Å² total; per-residue (Å²): 135,56,75,65,62,52,27,55,47,32,48,57,19,49,55,50,36,50,76,71,63,57,46,59,67,60,55,22,74,59,39,73,59,78,47,92,74,57,39,71,69,52,52,43,47,41,41,71,68,66,61,73,76,47,70,68,55,44,45,33,40,50,34,45,37,48,36,35,54,41,44,76,69,68,75,50,58,70,69,64,35,48,53,54,31,40,71,77,46,63,76,70,81,81,125

Nearest PDB structures (foldseek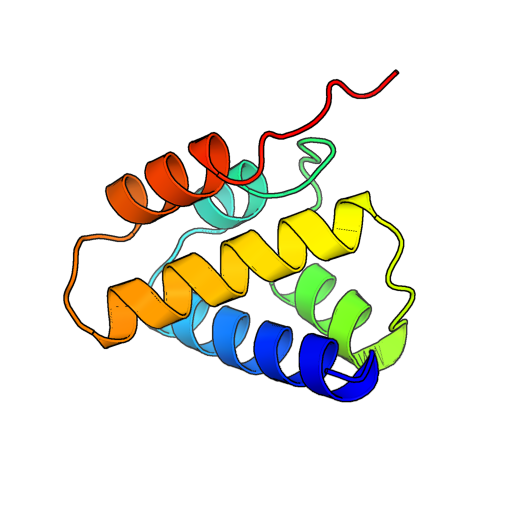):
  3d1n-assembly1_L  TM=3.682E-01  e=6.053E+00  Homo sapiens
  7ajf-assembly1_AS  TM=2.218E-01  e=5.177E+00  Bos taurus